Protein AF-A0A974UE88-F1 (afdb_monomer)

Radius of gyration: 23.97 Å; Cα contacts (8 Å, |Δi|>4): 35; chains: 1; bounding box: 50×28×74 Å

Foldseek 3Di:
DPPVVVVVVVVVVVVVVVVLVVVLVVLLVVLVVLLVVLVVLLVVLVVVQVVQVVVCVVVVHDRPVVVNVVSVVSNVVSVVSSVVSVVVNVCSVVVPDPD

Structure (mmCIF, N/CA/C/O backbone):
data_AF-A0A974UE88-F1
#
_entry.id   AF-A0A974UE88-F1
#
loop_
_atom_site.group_PDB
_atom_site.id
_atom_site.type_symbol
_atom_site.label_atom_id
_atom_site.label_alt_id
_atom_site.label_comp_id
_atom_site.label_asym_id
_atom_site.label_entity_id
_atom_site.label_seq_id
_atom_site.pdbx_PDB_ins_code
_atom_site.Cartn_x
_atom_site.Cartn_y
_atom_site.Cartn_z
_atom_site.occupancy
_atom_site.B_iso_or_equiv
_atom_site.auth_seq_id
_atom_site.auth_comp_id
_atom_site.auth_asym_id
_atom_site.auth_atom_id
_atom_site.pdbx_PDB_model_num
ATOM 1 N N . MET A 1 1 ? -32.645 14.842 47.254 1.00 51.34 1 MET A N 1
ATOM 2 C CA . MET A 1 1 ? -31.560 13.895 46.891 1.00 51.34 1 MET A CA 1
ATOM 3 C C . MET A 1 1 ? -31.668 13.269 45.482 1.00 51.34 1 MET A C 1
ATOM 5 O O . MET A 1 1 ? -30.772 12.520 45.125 1.00 51.34 1 MET A O 1
ATOM 9 N N . GLY A 1 2 ? -32.674 13.569 44.640 1.00 59.56 2 GLY A N 1
ATOM 10 C CA . GLY A 1 2 ? -32.830 12.900 43.325 1.00 59.56 2 GLY A CA 1
ATOM 11 C C . GLY A 1 2 ? -32.114 13.553 42.130 1.00 59.56 2 GLY A C 1
ATOM 12 O O . GLY A 1 2 ? -31.650 12.858 41.231 1.00 59.56 2 GLY A O 1
ATOM 13 N N . ILE A 1 3 ? -31.963 14.881 42.130 1.00 61.69 3 ILE A N 1
ATOM 14 C CA . ILE A 1 3 ? -31.491 15.622 40.944 1.00 61.69 3 ILE A CA 1
ATOM 15 C C . ILE A 1 3 ? -29.976 15.442 40.738 1.00 61.69 3 ILE A C 1
ATOM 17 O O . ILE A 1 3 ? -29.545 15.145 39.630 1.00 61.69 3 ILE A O 1
ATOM 21 N N . PHE A 1 4 ? -29.179 15.474 41.814 1.00 60.31 4 PHE A N 1
ATOM 22 C CA . PHE A 1 4 ? -27.724 15.245 41.770 1.00 60.31 4 PHE A CA 1
ATOM 23 C C . PHE A 1 4 ? -27.344 13.825 41.307 1.00 60.31 4 PHE A C 1
ATOM 25 O O . PHE A 1 4 ? -26.353 13.655 40.604 1.00 60.31 4 PHE A O 1
ATOM 32 N N . LYS A 1 5 ? -28.157 12.809 41.642 1.00 59.28 5 LYS A N 1
ATOM 33 C CA . LYS A 1 5 ? -27.957 11.420 41.190 1.00 59.28 5 LYS A CA 1
ATOM 34 C C . LYS A 1 5 ? -28.239 11.282 39.689 1.00 59.28 5 LYS A C 1
ATOM 36 O O . LYS A 1 5 ? -27.401 10.772 38.959 1.00 59.28 5 LYS A O 1
ATOM 41 N N . SER A 1 6 ? -29.349 11.863 39.220 1.00 59.44 6 SER A N 1
ATOM 42 C CA . SER A 1 6 ? -29.716 11.856 37.795 1.00 59.44 6 SER A CA 1
ATOM 43 C C . SER A 1 6 ? -28.776 12.686 36.907 1.00 59.44 6 SER A C 1
ATOM 45 O O . SER A 1 6 ? -28.503 12.304 35.773 1.00 59.44 6 SER A O 1
ATOM 47 N N . VAL A 1 7 ? -28.240 13.803 37.417 1.00 63.91 7 VAL A N 1
ATOM 48 C CA . VAL A 1 7 ? -27.218 14.611 36.730 1.00 63.91 7 VAL A CA 1
ATOM 49 C C . VAL A 1 7 ? -25.875 13.880 36.724 1.00 63.91 7 VAL A C 1
ATOM 51 O O . VAL A 1 7 ? -25.217 13.857 35.691 1.00 63.91 7 VAL A O 1
ATOM 54 N N . GLY A 1 8 ? -25.503 13.217 37.824 1.00 69.19 8 GLY A N 1
ATOM 55 C CA . GLY A 1 8 ? -24.308 12.374 37.900 1.00 69.19 8 GLY A CA 1
ATOM 56 C C . GLY A 1 8 ? -24.350 11.168 36.955 1.00 69.19 8 GLY A C 1
ATOM 57 O O . GLY A 1 8 ? -23.362 10.894 36.283 1.00 69.19 8 GLY A O 1
ATOM 58 N N . GLU A 1 9 ? -25.490 10.483 36.829 1.00 65.44 9 GLU A N 1
ATOM 59 C CA . GLU A 1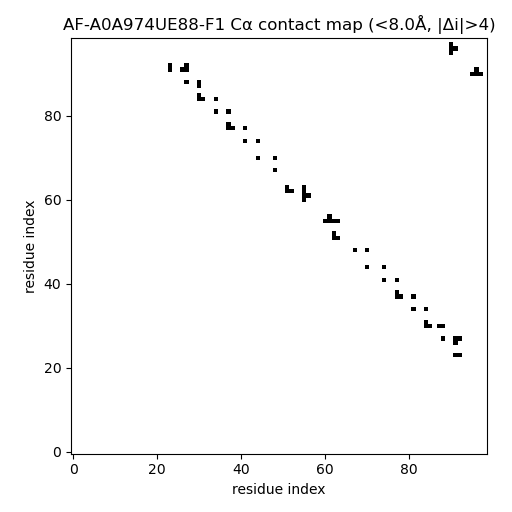 9 ? -25.668 9.374 35.877 1.00 65.44 9 GLU A CA 1
ATOM 60 C C . GLU A 1 9 ? -25.661 9.845 34.418 1.00 65.44 9 GLU A C 1
ATOM 62 O O . GLU A 1 9 ? -25.029 9.209 33.577 1.00 65.44 9 GLU A O 1
ATOM 67 N N . LYS A 1 10 ? -26.278 10.995 34.113 1.00 65.62 10 LYS A N 1
ATOM 68 C CA . LYS A 1 10 ? -26.221 11.602 32.772 1.00 65.62 10 LYS A CA 1
ATOM 69 C C . LYS A 1 10 ? -24.816 12.092 32.415 1.00 65.62 10 LYS A C 1
ATOM 71 O O . LYS A 1 10 ? -24.373 11.875 31.292 1.00 65.62 10 LYS A O 1
ATOM 76 N N . ALA A 1 11 ? -24.097 12.701 33.358 1.00 64.56 11 ALA A N 1
ATOM 77 C CA . ALA A 1 11 ? -22.710 13.121 33.169 1.00 64.56 11 ALA A CA 1
ATOM 78 C C . ALA A 1 11 ? -21.771 11.917 33.000 1.00 64.56 11 ALA A C 1
ATOM 80 O O . ALA A 1 11 ? -20.915 11.933 32.120 1.00 64.56 11 ALA A O 1
ATOM 81 N N . LYS A 1 12 ? -21.965 10.845 33.780 1.00 66.69 12 LYS A N 1
ATOM 82 C CA . LYS A 1 12 ? -21.219 9.587 33.640 1.00 66.69 12 LYS A CA 1
ATOM 83 C C . LYS A 1 12 ? -21.506 8.913 32.295 1.00 66.69 12 LYS A C 1
ATOM 85 O O . LYS A 1 12 ? -20.567 8.505 31.625 1.00 66.69 12 LYS A O 1
ATOM 90 N N . GLY A 1 13 ? -22.768 8.867 31.864 1.00 65.25 13 GLY A N 1
ATOM 91 C CA . GLY A 1 13 ? -23.158 8.349 30.549 1.00 65.25 13 GLY A CA 1
ATOM 92 C C . GLY A 1 13 ? -22.575 9.163 29.391 1.00 65.25 13 GLY A C 1
ATOM 93 O O . GLY A 1 13 ? -22.059 8.586 28.438 1.00 65.25 13 GLY A O 1
ATOM 94 N N . ALA A 1 14 ? -22.572 10.494 29.498 1.00 62.59 14 ALA A N 1
ATOM 95 C CA . ALA A 1 14 ? -21.954 11.376 28.509 1.00 62.59 14 ALA A CA 1
ATOM 96 C C . ALA A 1 14 ? -20.422 11.230 28.470 1.00 62.59 14 ALA A C 1
ATOM 98 O O . ALA A 1 14 ? -19.848 11.166 27.386 1.00 62.59 14 ALA A O 1
ATOM 99 N N . ALA A 1 15 ? -19.763 11.126 29.628 1.00 57.66 15 ALA A N 1
ATOM 100 C CA . ALA A 1 15 ? -18.321 10.903 29.718 1.00 57.66 15 ALA A CA 1
ATOM 101 C C . ALA A 1 15 ? -17.916 9.536 29.142 1.00 57.66 15 ALA A C 1
ATOM 103 O O . ALA A 1 15 ? -16.963 9.460 28.371 1.00 57.66 15 ALA A O 1
ATOM 104 N N . SER A 1 16 ? -18.663 8.472 29.454 1.00 67.75 16 SER A N 1
ATOM 105 C CA . SER A 1 16 ? -18.443 7.140 28.880 1.00 67.75 16 SER A CA 1
ATOM 106 C C . SER A 1 16 ? -18.667 7.125 27.367 1.00 67.75 16 SER A C 1
ATOM 108 O O . SER A 1 16 ? -17.829 6.600 26.645 1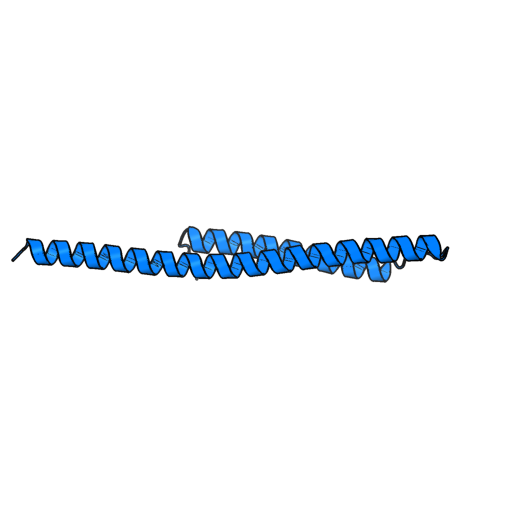.00 67.75 16 SER A O 1
ATOM 110 N N . ALA A 1 17 ? -19.726 7.766 26.864 1.00 70.25 17 ALA A N 1
ATOM 111 C CA . ALA A 1 17 ? -19.977 7.862 25.426 1.00 70.25 17 ALA A CA 1
ATOM 112 C C . ALA A 1 17 ? -18.897 8.678 24.690 1.00 70.25 17 ALA A C 1
ATOM 114 O O . ALA A 1 17 ? -18.461 8.297 23.604 1.00 70.25 17 ALA A O 1
ATOM 115 N N . ALA A 1 18 ? -18.433 9.781 25.286 1.00 62.03 18 ALA A N 1
ATOM 116 C CA . ALA A 1 18 ? -17.351 10.591 24.733 1.00 62.03 18 ALA A CA 1
ATOM 117 C C . ALA A 1 18 ? -16.014 9.829 24.708 1.00 62.03 18 ALA A C 1
ATOM 119 O O . ALA A 1 18 ? -15.281 9.931 23.726 1.00 62.03 18 ALA A O 1
ATOM 120 N N . ALA A 1 19 ? -15.719 9.039 25.747 1.00 71.06 19 ALA A N 1
ATOM 121 C CA . ALA A 1 19 ? -14.530 8.191 25.811 1.00 71.06 19 ALA A CA 1
ATOM 122 C C . ALA A 1 19 ? -14.570 7.038 24.790 1.00 71.06 19 ALA A C 1
ATOM 124 O O . ALA A 1 19 ? -13.584 6.796 24.100 1.00 71.06 19 ALA A O 1
ATOM 125 N N . SER A 1 20 ? -15.711 6.360 24.629 1.00 73.12 20 SER A N 1
ATOM 126 C CA . SER A 1 20 ? -15.859 5.307 23.613 1.00 73.12 20 SER A CA 1
ATOM 127 C C . SER A 1 20 ? -15.700 5.859 22.195 1.00 73.12 20 SER A C 1
ATOM 129 O O . SER A 1 20 ? -15.027 5.257 21.363 1.00 73.12 20 SER A O 1
ATOM 131 N N . LYS A 1 21 ? -16.250 7.048 21.927 1.00 80.00 21 LYS A N 1
ATOM 132 C CA . LYS A 1 21 ? -16.157 7.680 20.607 1.00 80.00 21 LYS A CA 1
ATOM 133 C C . LYS A 1 21 ? -14.757 8.205 20.287 1.00 80.00 21 LYS A C 1
ATOM 135 O O . LYS A 1 21 ? -14.342 8.176 19.130 1.00 80.00 21 LYS A O 1
ATOM 140 N N . SER A 1 22 ? -14.013 8.679 21.286 1.00 77.75 22 SER A N 1
ATOM 141 C CA . SER A 1 22 ? -12.618 9.081 21.079 1.00 77.75 22 SER A CA 1
ATOM 142 C C . SER A 1 22 ? -11.718 7.876 20.803 1.00 77.75 22 SER A C 1
ATOM 144 O O . SER A 1 22 ? -10.846 7.963 19.940 1.00 77.75 22 SER A O 1
ATOM 146 N N . GLN A 1 23 ? -11.966 6.736 21.455 1.00 82.06 23 GLN A N 1
ATOM 147 C CA . GLN A 1 23 ? -11.260 5.487 21.173 1.00 82.06 23 GLN A CA 1
ATOM 148 C C . GLN A 1 23 ? -11.540 4.984 19.746 1.00 82.06 23 GLN A C 1
ATOM 150 O O . GLN A 1 23 ? -10.595 4.733 18.998 1.00 82.06 23 GLN A O 1
ATOM 155 N N . GLU A 1 24 ? -12.810 4.959 19.330 1.00 85.25 24 GLU A N 1
ATOM 156 C CA . GLU A 1 24 ? -13.224 4.617 17.961 1.00 85.25 24 GLU A CA 1
ATOM 157 C C . GLU A 1 24 ? -12.507 5.492 16.917 1.00 85.25 24 GLU A C 1
ATOM 159 O O . GLU A 1 24 ? -11.949 4.992 15.938 1.00 85.25 24 GLU A O 1
ATOM 164 N N . MET A 1 25 ? -12.452 6.811 17.144 1.00 86.06 25 MET A N 1
ATOM 165 C CA . MET A 1 25 ? -11.753 7.738 16.248 1.00 86.06 25 MET A CA 1
ATOM 166 C C . MET A 1 25 ? -10.263 7.415 16.105 1.00 86.06 25 MET A C 1
ATOM 168 O O . MET A 1 25 ? -9.724 7.509 15.000 1.00 86.06 25 MET A O 1
ATOM 172 N N . VAL A 1 26 ? -9.591 7.038 17.196 1.00 90.50 26 VAL A N 1
ATOM 173 C CA . VAL A 1 26 ? -8.169 6.667 17.169 1.00 90.50 26 VAL A CA 1
ATOM 174 C C . VAL A 1 26 ? -7.960 5.374 16.383 1.00 90.50 26 VAL A C 1
ATOM 176 O O . VAL A 1 26 ? -7.037 5.300 15.570 1.00 90.50 26 VAL A O 1
ATOM 179 N N . GLU A 1 27 ? -8.806 4.367 16.589 1.00 90.19 27 GLU A N 1
ATOM 180 C CA . GLU A 1 27 ? -8.719 3.092 15.871 1.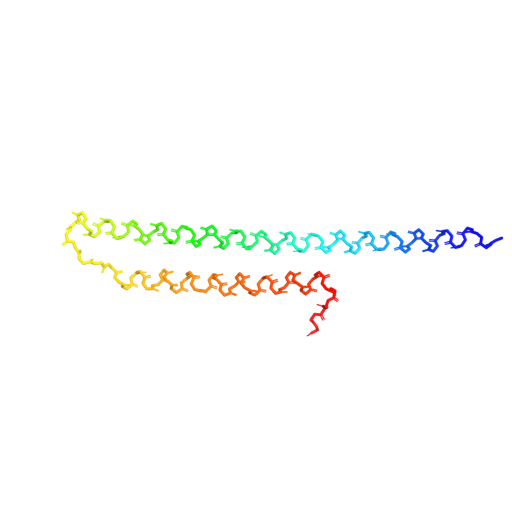00 90.19 27 GLU A CA 1
ATOM 181 C C . GLU A 1 27 ? -8.976 3.268 14.372 1.00 90.19 27 GLU A C 1
ATOM 183 O O . GLU A 1 27 ? -8.147 2.866 13.552 1.00 90.19 27 GLU A O 1
ATOM 188 N N . VAL A 1 28 ? -10.034 3.993 14.000 1.00 92.75 28 VAL A N 1
ATOM 189 C CA . VAL A 1 28 ? -10.304 4.352 12.599 1.00 92.75 28 VAL A CA 1
ATOM 190 C C . VAL A 1 28 ? -9.147 5.157 12.003 1.00 92.75 28 VAL A C 1
ATOM 192 O O . VAL A 1 28 ? -8.767 4.930 10.855 1.00 92.75 28 VAL A O 1
ATOM 195 N N . GLY A 1 29 ? -8.557 6.083 12.763 1.00 94.25 29 GLY A N 1
ATOM 196 C CA . GLY A 1 29 ? -7.396 6.860 12.328 1.00 94.25 29 GLY A CA 1
ATOM 197 C C . GLY A 1 29 ? -6.185 5.983 11.996 1.00 94.25 29 GLY A C 1
ATOM 198 O O . GLY A 1 29 ? -5.548 6.179 10.960 1.00 94.25 29 GLY A O 1
ATOM 199 N N . LYS A 1 30 ? -5.897 4.972 12.825 1.00 95.25 30 LYS A N 1
ATOM 200 C CA . LYS A 1 30 ? -4.822 3.998 12.573 1.00 95.25 30 LYS A CA 1
ATOM 201 C C . LYS A 1 30 ? -5.080 3.185 11.306 1.00 95.25 30 LYS A C 1
ATOM 203 O O . LYS A 1 30 ? -4.170 3.040 10.493 1.00 95.25 30 LYS A O 1
ATOM 208 N N . LEU A 1 31 ? -6.304 2.687 11.123 1.00 95.44 31 LEU A N 1
ATOM 209 C CA . LEU A 1 31 ? -6.684 1.915 9.936 1.00 95.44 31 LEU A CA 1
ATOM 210 C C . LEU A 1 31 ? -6.582 2.762 8.660 1.00 95.44 31 LEU A C 1
ATOM 212 O O . LEU A 1 31 ? -5.992 2.327 7.677 1.00 95.44 31 LEU A O 1
ATOM 216 N N . LYS A 1 32 ? -7.052 4.015 8.697 1.00 95.38 32 LYS A N 1
ATOM 217 C CA . LYS A 1 32 ? -6.902 4.956 7.577 1.00 95.38 32 LYS A CA 1
ATOM 218 C C . LYS A 1 32 ? -5.444 5.249 7.238 1.00 95.38 32 LYS A C 1
ATOM 220 O O . LYS A 1 32 ? -5.110 5.337 6.064 1.00 95.38 32 L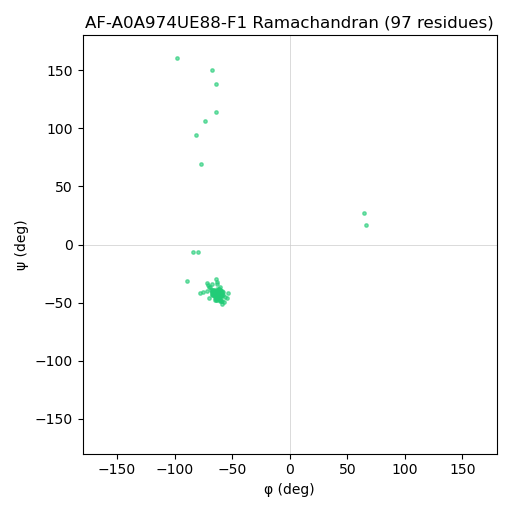YS A O 1
ATOM 225 N N . LYS A 1 33 ? -4.574 5.379 8.244 1.00 97.38 33 LYS A N 1
ATOM 226 C CA . LYS A 1 33 ? -3.137 5.560 8.009 1.00 97.38 33 LYS A CA 1
ATOM 227 C C . LYS A 1 33 ? -2.531 4.351 7.294 1.00 97.38 33 LYS A C 1
ATOM 229 O O . LYS A 1 33 ? -1.740 4.534 6.380 1.00 97.38 33 LYS A O 1
ATOM 234 N N . LYS A 1 34 ? -2.918 3.129 7.680 1.00 97.12 34 LYS A N 1
ATOM 235 C CA . LYS A 1 34 ? -2.489 1.913 6.973 1.00 97.12 34 LYS A CA 1
ATOM 236 C C . LYS A 1 34 ? -2.950 1.915 5.515 1.00 97.12 34 LYS A C 1
ATOM 238 O O . LYS A 1 34 ? -2.135 1.652 4.644 1.00 97.12 34 LYS A O 1
ATOM 243 N N . ILE A 1 35 ? -4.212 2.276 5.260 1.00 97.75 35 ILE A N 1
ATOM 244 C CA . ILE A 1 35 ? -4.743 2.411 3.894 1.00 97.75 35 ILE A CA 1
ATOM 245 C C . ILE A 1 35 ? -3.914 3.417 3.089 1.00 97.75 35 ILE A C 1
ATOM 247 O O . ILE A 1 35 ? -3.464 3.069 2.009 1.00 97.75 35 ILE A O 1
ATOM 251 N N . SER A 1 36 ? -3.647 4.608 3.637 1.00 97.94 36 SER A N 1
ATOM 252 C CA . SER A 1 36 ? -2.835 5.631 2.959 1.00 97.94 36 SER A CA 1
ATOM 253 C C . SER A 1 36 ? -1.451 5.102 2.582 1.00 97.94 36 SER A C 1
ATOM 255 O O . SER A 1 36 ? -1.022 5.277 1.452 1.00 97.94 36 SER A O 1
ATOM 257 N N . ASN A 1 37 ? -0.777 4.395 3.495 1.00 97.69 37 ASN A N 1
ATOM 258 C CA . ASN A 1 37 ? 0.534 3.813 3.209 1.00 97.69 37 ASN A CA 1
ATOM 259 C C . ASN A 1 37 ? 0.477 2.756 2.089 1.00 97.69 37 ASN A C 1
ATOM 261 O O . ASN A 1 37 ? 1.404 2.661 1.292 1.00 97.69 37 ASN A O 1
ATOM 265 N N . LEU A 1 38 ? -0.584 1.940 2.041 1.00 97.94 38 LEU A N 1
ATOM 266 C CA . LEU A 1 38 ? -0.785 0.955 0.972 1.00 97.94 38 LEU A CA 1
ATOM 267 C C . LEU A 1 38 ? -1.111 1.635 -0.366 1.00 97.94 38 LEU A C 1
ATOM 269 O O . LEU A 1 38 ? -0.659 1.178 -1.410 1.00 97.94 38 LEU A O 1
ATOM 273 N N . GLU A 1 39 ? -1.873 2.731 -0.348 1.00 97.88 39 GLU A N 1
ATOM 274 C CA . GLU A 1 39 ? -2.162 3.540 -1.538 1.00 97.88 39 GLU A CA 1
ATOM 275 C C . GLU A 1 39 ? -0.888 4.189 -2.098 1.00 97.88 39 GLU A C 1
ATOM 277 O O . GLU A 1 39 ? -0.675 4.142 -3.312 1.00 97.88 39 GLU A O 1
ATOM 282 N N . ASP A 1 40 ? -0.021 4.712 -1.225 1.00 98.00 40 ASP A N 1
ATOM 283 C CA . ASP A 1 40 ? 1.293 5.245 -1.600 1.00 98.00 40 ASP A CA 1
ATOM 284 C C . ASP A 1 40 ? 2.171 4.145 -2.220 1.00 98.00 40 ASP A C 1
ATOM 286 O O . ASP A 1 40 ? 2.709 4.328 -3.312 1.00 98.00 40 ASP A O 1
ATOM 290 N N . LEU A 1 41 ? 2.223 2.959 -1.597 1.00 97.25 41 LEU A N 1
ATOM 291 C CA . LEU A 1 41 ? 2.968 1.808 -2.116 1.00 97.25 41 LEU A CA 1
ATOM 292 C C . LEU A 1 41 ? 2.473 1.381 -3.504 1.00 97.25 41 LEU A C 1
ATOM 294 O O . LEU A 1 41 ? 3.279 1.155 -4.401 1.00 97.25 41 LEU A O 1
ATOM 298 N N . ILE A 1 42 ? 1.155 1.326 -3.724 1.00 98.25 42 ILE A N 1
ATOM 299 C CA . ILE A 1 42 ? 0.583 1.043 -5.050 1.00 98.25 42 ILE A CA 1
ATOM 300 C C . ILE A 1 42 ? 1.013 2.108 -6.070 1.00 98.25 42 ILE A C 1
ATOM 302 O O . ILE A 1 42 ? 1.266 1.781 -7.234 1.00 98.25 42 ILE A O 1
ATOM 306 N N . GLY A 1 43 ? 1.063 3.378 -5.659 1.00 98.06 43 GLY A N 1
ATOM 307 C CA . GLY A 1 43 ? 1.561 4.480 -6.479 1.00 98.06 43 GLY A CA 1
ATOM 308 C C . GLY A 1 43 ? 3.010 4.260 -6.912 1.00 98.06 43 GLY A C 1
ATOM 309 O O . GLY A 1 43 ? 3.297 4.275 -8.112 1.00 98.06 43 GLY A O 1
ATOM 310 N N . ASP A 1 44 ? 3.886 3.967 -5.954 1.00 97.94 44 ASP A N 1
ATOM 311 C CA . ASP A 1 44 ? 5.306 3.692 -6.190 1.00 97.94 44 ASP A CA 1
ATOM 312 C C . ASP A 1 44 ? 5.506 2.461 -7.089 1.00 97.94 44 ASP A C 1
ATOM 314 O O . ASP A 1 44 ? 6.269 2.510 -8.056 1.00 97.94 44 ASP A O 1
ATOM 318 N N . SER A 1 45 ? 4.761 1.376 -6.855 1.00 97.81 45 SER A N 1
ATOM 319 C CA . SER A 1 45 ? 4.777 0.169 -7.692 1.00 97.81 45 SER A CA 1
ATOM 320 C C . SER A 1 45 ? 4.382 0.466 -9.144 1.00 97.81 45 SER A C 1
ATOM 322 O O . SER A 1 45 ? 5.033 0.003 -10.084 1.00 97.81 45 SER A O 1
ATOM 324 N N . LYS A 1 46 ? 3.339 1.278 -9.361 1.00 97.38 46 LYS A N 1
ATOM 325 C CA . LYS A 1 46 ? 2.924 1.702 -10.710 1.00 97.38 46 LYS A CA 1
ATOM 326 C C . LYS A 1 46 ? 3.969 2.589 -11.375 1.00 97.38 46 LYS A C 1
ATOM 328 O O . LYS A 1 46 ? 4.219 2.429 -12.571 1.00 97.38 46 LYS A O 1
ATOM 333 N N . MET A 1 47 ? 4.593 3.492 -10.618 1.00 98.06 47 MET A N 1
ATOM 334 C CA . MET A 1 47 ? 5.706 4.294 -11.121 1.00 98.06 47 MET A CA 1
ATOM 335 C C . MET A 1 47 ? 6.860 3.387 -11.548 1.00 98.06 47 MET A C 1
ATOM 337 O O . MET A 1 47 ? 7.383 3.550 -12.649 1.00 98.06 47 MET A O 1
ATOM 341 N N . LYS A 1 48 ? 7.177 2.361 -10.748 1.00 97.25 48 LYS A N 1
ATOM 342 C CA . LYS A 1 48 ? 8.241 1.408 -11.057 1.00 97.25 48 LYS A CA 1
ATOM 343 C C . LYS A 1 48 ? 7.990 0.633 -12.346 1.00 97.25 48 LYS A C 1
ATOM 345 O O . LYS A 1 48 ? 8.898 0.480 -13.157 1.00 97.25 48 LYS A O 1
ATOM 350 N N . ILE A 1 49 ? 6.754 0.195 -12.574 1.00 97.31 49 ILE A N 1
ATOM 351 C CA . ILE A 1 49 ? 6.349 -0.418 -13.847 1.00 97.31 49 ILE A CA 1
ATOM 352 C C . ILE A 1 49 ? 6.577 0.546 -15.018 1.00 97.31 49 ILE A C 1
ATOM 354 O O . ILE A 1 49 ? 7.098 0.141 -16.059 1.00 97.31 49 ILE A O 1
ATOM 358 N N . GLY A 1 50 ? 6.213 1.820 -14.851 1.00 97.00 50 GLY A N 1
ATOM 359 C CA . GLY A 1 50 ? 6.461 2.859 -15.850 1.00 97.00 50 GLY A CA 1
ATOM 360 C C . GLY A 1 50 ? 7.951 3.034 -16.157 1.00 97.00 50 GLY A C 1
ATOM 361 O O . GLY A 1 50 ? 8.328 3.065 -17.327 1.00 97.00 50 GLY A O 1
ATOM 362 N N . GLU A 1 51 ? 8.798 3.073 -15.126 1.00 96.81 51 GLU A N 1
ATOM 363 C CA . GLU A 1 51 ? 10.259 3.130 -15.269 1.00 96.81 51 GLU A CA 1
ATOM 364 C C . GLU A 1 51 ? 10.807 1.926 -16.040 1.00 96.81 51 GLU A C 1
ATOM 366 O O . GLU A 1 51 ? 11.569 2.112 -16.986 1.00 96.81 51 GLU A O 1
ATOM 371 N N . LEU A 1 52 ? 10.398 0.705 -15.675 1.00 95.81 52 LEU A N 1
ATOM 372 C CA . LEU A 1 52 ? 10.826 -0.527 -16.350 1.00 95.81 52 LEU A CA 1
ATOM 373 C C . LEU A 1 52 ? 10.401 -0.533 -17.822 1.00 95.81 52 LEU A C 1
ATOM 375 O O . LEU A 1 52 ? 11.182 -0.895 -18.700 1.00 95.81 52 LEU A O 1
ATOM 379 N N . THR A 1 53 ? 9.177 -0.079 -18.094 1.00 96.50 53 THR A N 1
ATOM 380 C CA . THR A 1 53 ? 8.636 0.003 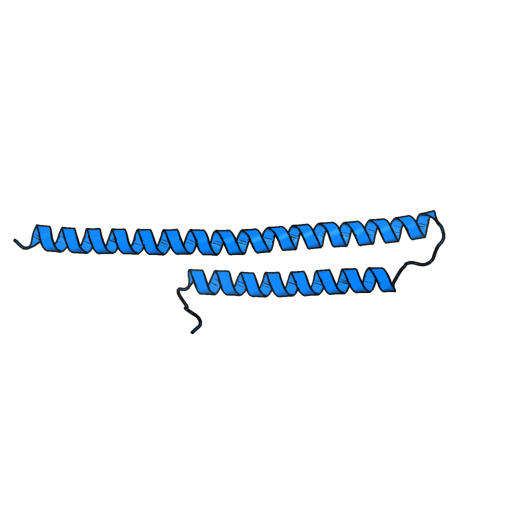-19.455 1.00 96.50 53 THR A CA 1
ATOM 381 C C . THR A 1 53 ? 9.411 1.010 -20.301 1.00 96.50 53 THR A C 1
ATOM 383 O O . THR A 1 53 ? 9.764 0.728 -21.446 1.00 96.50 53 THR A O 1
ATOM 386 N N . TYR A 1 54 ? 9.701 2.183 -19.737 1.00 96.62 54 TYR A N 1
ATOM 387 C CA . TYR A 1 54 ? 10.459 3.219 -20.426 1.00 96.62 54 TYR A CA 1
ATOM 388 C C . TYR A 1 54 ? 11.918 2.808 -20.657 1.00 96.62 54 TYR A C 1
ATOM 390 O O . TYR A 1 54 ? 12.434 3.004 -21.755 1.00 96.62 54 TYR A O 1
ATOM 398 N N . ALA A 1 55 ? 12.567 2.193 -19.664 1.00 95.81 55 ALA A N 1
ATOM 399 C CA . ALA A 1 55 ? 13.933 1.691 -19.789 1.00 95.81 55 ALA A CA 1
ATOM 400 C C . ALA A 1 55 ? 14.050 0.650 -20.912 1.00 95.81 55 ALA A C 1
ATOM 402 O O . ALA A 1 55 ? 14.881 0.811 -21.802 1.00 95.81 55 ALA A O 1
ATOM 403 N N . ALA A 1 56 ? 13.156 -0.344 -20.947 1.00 95.31 56 ALA A N 1
ATOM 404 C CA . ALA A 1 56 ? 13.132 -1.348 -22.012 1.00 95.31 56 ALA A CA 1
ATOM 405 C C . ALA A 1 56 ? 12.955 -0.714 -23.403 1.00 95.31 56 ALA A C 1
ATOM 407 O O . ALA A 1 56 ? 13.640 -1.090 -24.354 1.00 95.31 56 ALA A O 1
ATOM 408 N N . HIS A 1 57 ? 12.091 0.303 -23.519 1.00 96.00 57 HIS A N 1
ATOM 409 C CA . HIS A 1 57 ? 11.912 1.046 -24.765 1.00 96.00 57 HIS A C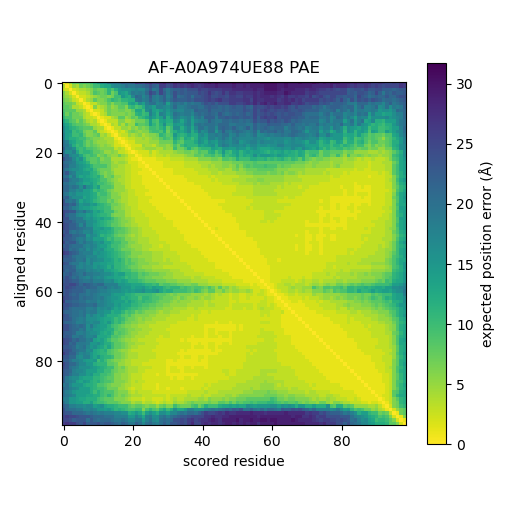A 1
ATOM 410 C C . HIS A 1 57 ? 13.190 1.774 -25.212 1.00 96.00 57 HIS A C 1
ATOM 412 O O . HIS A 1 57 ? 13.560 1.689 -26.382 1.00 96.00 57 HIS A O 1
ATOM 418 N N . VAL A 1 58 ? 13.864 2.474 -24.293 1.00 97.25 58 VAL A N 1
ATOM 419 C CA . VAL A 1 58 ? 15.098 3.228 -24.580 1.00 97.25 58 VAL A CA 1
ATOM 420 C C . VAL A 1 58 ? 16.257 2.299 -24.937 1.00 97.25 58 VAL A C 1
ATOM 422 O O . VAL A 1 58 ? 17.037 2.608 -25.835 1.00 97.25 58 VAL A O 1
ATOM 425 N N . GLU A 1 59 ? 16.366 1.160 -24.259 1.00 95.69 59 GLU A N 1
ATOM 426 C CA . GLU A 1 59 ? 17.445 0.191 -24.463 1.00 95.69 59 GLU A CA 1
ATOM 427 C C . GLU A 1 59 ? 17.178 -0.776 -25.629 1.00 95.69 59 GLU A C 1
ATOM 429 O O . GLU A 1 59 ? 18.059 -1.553 -25.999 1.00 95.69 59 GLU A O 1
ATOM 434 N N . GLY A 1 60 ? 15.982 -0.731 -26.228 1.00 93.94 60 GLY A N 1
ATOM 435 C CA . GLY A 1 60 ? 15.569 -1.660 -27.283 1.00 93.94 60 GLY A CA 1
ATOM 436 C C . GLY A 1 60 ? 15.478 -3.109 -26.798 1.00 93.94 60 GLY A C 1
ATOM 437 O O . GLY A 1 60 ? 15.682 -4.034 -27.584 1.00 93.94 60 GLY A O 1
ATOM 438 N N . GLN A 1 61 ? 15.218 -3.301 -25.504 1.00 92.69 61 GLN A N 1
ATOM 439 C CA . GLN A 1 61 ? 15.120 -4.603 -24.855 1.00 92.69 61 GLN A CA 1
ATOM 440 C C . GLN A 1 61 ? 13.663 -5.046 -24.718 1.00 92.69 61 GLN A C 1
ATOM 442 O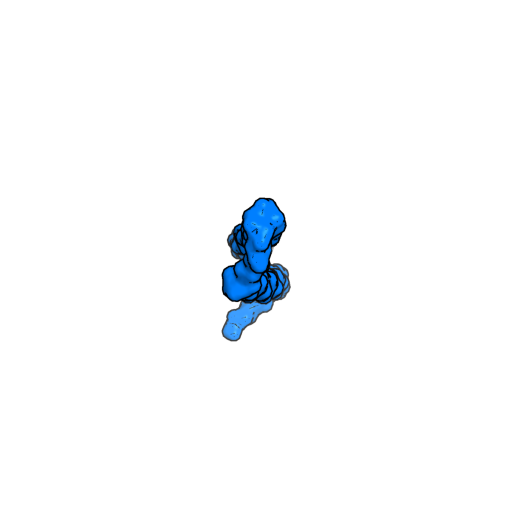 O . GLN A 1 61 ? 12.727 -4.246 -24.775 1.00 92.69 61 GLN A O 1
ATOM 447 N N . GLU A 1 62 ? 13.471 -6.348 -24.519 1.00 93.00 62 GLU A N 1
ATOM 448 C CA . GLU A 1 62 ? 12.168 -6.875 -24.132 1.00 93.00 62 GLU A CA 1
ATOM 449 C C . GLU A 1 62 ? 11.795 -6.425 -22.717 1.00 93.00 62 GLU A C 1
ATOM 451 O O . GLU A 1 62 ? 12.650 -6.213 -21.855 1.00 93.00 62 GLU A O 1
ATOM 456 N N . LEU A 1 63 ? 10.491 -6.292 -22.474 1.00 92.25 63 LEU A N 1
ATOM 457 C CA . LEU A 1 63 ? 9.989 -5.942 -21.152 1.00 92.25 63 LEU A CA 1
ATOM 458 C C . LEU A 1 63 ? 10.329 -7.048 -20.141 1.00 92.25 63 LEU A C 1
ATOM 460 O O . LEU A 1 63 ? 10.133 -8.229 -20.444 1.00 92.25 63 LEU A O 1
ATOM 464 N N . PRO A 1 64 ? 10.752 -6.696 -18.915 1.00 92.12 64 PRO A N 1
ATOM 465 C CA . PRO A 1 64 ? 11.032 -7.666 -17.865 1.00 92.12 64 PRO A CA 1
ATOM 466 C C . PRO A 1 64 ? 9.722 -8.185 -17.247 1.00 92.12 64 PRO A C 1
ATOM 468 O O . PRO A 1 64 ? 9.398 -7.901 -16.094 1.00 92.12 64 PRO A O 1
ATOM 471 N N . ILE A 1 65 ? 8.954 -8.965 -18.016 1.00 93.38 65 ILE A N 1
ATOM 472 C CA . ILE A 1 65 ? 7.608 -9.437 -17.645 1.00 93.38 65 ILE A CA 1
ATOM 473 C C . ILE A 1 65 ? 7.607 -10.143 -16.287 1.00 93.38 65 ILE A C 1
ATOM 475 O O . ILE A 1 65 ? 6.750 -9.866 -15.457 1.00 93.38 65 ILE A O 1
ATOM 479 N N . SER A 1 66 ? 8.612 -10.977 -15.999 1.00 92.62 66 SER A N 1
ATOM 480 C CA . SER A 1 66 ? 8.690 -11.672 -14.707 1.00 92.62 66 SER A CA 1
ATOM 481 C C . SER A 1 66 ? 8.866 -10.730 -13.509 1.00 92.62 66 SER A C 1
ATOM 483 O O . SER A 1 66 ? 8.455 -11.092 -12.406 1.00 92.62 66 SER A O 1
ATOM 485 N N . GLU A 1 67 ? 9.502 -9.569 -13.680 1.00 92.00 67 GLU A N 1
ATOM 486 C CA . GLU A 1 67 ? 9.589 -8.559 -12.619 1.00 92.00 67 GLU A CA 1
ATOM 487 C C . GLU A 1 67 ? 8.278 -7.785 -12.506 1.00 92.00 67 GLU A C 1
ATOM 489 O O . GLU A 1 67 ? 7.782 -7.578 -11.401 1.00 92.00 67 GLU A O 1
ATOM 494 N N . MET A 1 68 ? 7.672 -7.434 -13.641 1.00 94.06 68 MET A N 1
ATOM 495 C CA . MET A 1 68 ? 6.379 -6.751 -13.677 1.00 94.06 68 MET A CA 1
ATOM 496 C C . MET A 1 68 ? 5.266 -7.590 -13.035 1.00 94.06 68 MET A C 1
ATOM 498 O O . MET A 1 68 ? 4.500 -7.053 -12.243 1.00 94.06 68 MET A O 1
ATOM 502 N N . ASP A 1 69 ? 5.230 -8.903 -13.275 1.00 95.94 69 ASP A N 1
ATOM 503 C CA . ASP A 1 69 ? 4.256 -9.824 -12.672 1.00 95.94 69 ASP A CA 1
ATOM 504 C C . ASP A 1 69 ? 4.346 -9.865 -11.143 1.00 95.94 69 ASP A C 1
ATOM 506 O O . ASP A 1 69 ? 3.323 -9.942 -10.458 1.00 95.94 69 ASP A O 1
ATOM 510 N N . LYS A 1 70 ? 5.558 -9.763 -10.582 1.00 96.12 70 LYS A N 1
ATOM 511 C CA . LYS A 1 70 ? 5.736 -9.660 -9.126 1.00 96.12 70 LYS A CA 1
ATOM 512 C C . LYS A 1 70 ? 5.132 -8.363 -8.604 1.00 96.12 70 LYS A C 1
ATOM 514 O O . LYS A 1 70 ? 4.369 -8.399 -7.643 1.00 96.12 70 LYS A O 1
ATOM 519 N N . ILE A 1 71 ? 5.407 -7.248 -9.281 1.00 97.31 71 ILE A N 1
ATOM 520 C CA . ILE A 1 71 ? 4.863 -5.938 -8.909 1.00 97.31 71 ILE A CA 1
ATOM 521 C C . ILE A 1 71 ? 3.329 -5.937 -9.032 1.00 97.31 71 ILE A C 1
ATOM 523 O O . ILE A 1 71 ? 2.643 -5.415 -8.155 1.00 97.31 71 ILE A O 1
ATOM 527 N N . TYR A 1 72 ? 2.763 -6.564 -10.069 1.00 97.06 72 TYR A N 1
ATOM 528 C CA . TYR A 1 72 ? 1.313 -6.724 -10.206 1.00 97.06 72 TYR A CA 1
ATOM 529 C C . TYR A 1 72 ? 0.715 -7.537 -9.056 1.00 97.06 72 TYR A C 1
ATOM 531 O O . TYR A 1 72 ? -0.281 -7.118 -8.468 1.00 97.06 72 TYR A O 1
ATOM 539 N N . SER A 1 73 ? 1.353 -8.645 -8.671 1.00 97.12 73 SER A N 1
ATOM 540 C CA . SER A 1 73 ? 0.911 -9.439 -7.522 1.00 97.12 73 SER A CA 1
ATOM 541 C C . SER A 1 73 ? 0.955 -8.646 -6.209 1.00 97.12 73 SER A C 1
ATOM 543 O O . SER A 1 73 ? 0.063 -8.805 -5.375 1.00 97.12 73 SER A O 1
ATOM 545 N N . GLU A 1 74 ? 1.968 -7.805 -5.997 1.00 95.12 74 GLU A N 1
ATOM 546 C CA . GLU A 1 74 ? 2.077 -6.943 -4.809 1.00 95.12 74 GLU A CA 1
ATOM 547 C C . GLU A 1 74 ? 0.988 -5.859 -4.781 1.00 95.12 74 GLU A C 1
ATOM 549 O O . GLU A 1 74 ? 0.381 -5.608 -3.733 1.00 95.12 74 GLU A O 1
ATOM 554 N N . ILE A 1 75 ? 0.680 -5.257 -5.935 1.00 97.62 75 ILE A N 1
ATOM 555 C CA . ILE A 1 75 ? -0.438 -4.317 -6.082 1.00 97.62 75 ILE A CA 1
ATOM 556 C C . ILE A 1 75 ? -1.762 -5.011 -5.737 1.00 97.62 75 ILE A C 1
ATOM 558 O O . ILE A 1 75 ? -2.538 -4.480 -4.941 1.00 97.62 75 ILE A O 1
ATOM 562 N N . ASP A 1 76 ? -2.013 -6.207 -6.273 1.00 97.62 76 ASP A N 1
ATOM 563 C CA . ASP A 1 76 ? -3.246 -6.958 -6.011 1.00 97.62 76 ASP A CA 1
ATOM 564 C C . ASP A 1 76 ? -3.399 -7.333 -4.532 1.00 97.62 76 ASP A C 1
ATOM 566 O O . ASP A 1 76 ? -4.500 -7.270 -3.978 1.00 97.62 76 ASP A O 1
ATOM 570 N N . GLN A 1 77 ? -2.304 -7.713 -3.871 1.00 97.44 77 GLN A N 1
ATOM 571 C CA . GLN A 1 77 ? -2.302 -7.980 -2.432 1.00 97.44 77 GLN A CA 1
ATOM 572 C C . GLN A 1 77 ? -2.620 -6.716 -1.631 1.00 97.44 77 GLN A C 1
ATOM 574 O O . GLN A 1 77 ? -3.478 -6.754 -0.748 1.00 97.44 77 GLN A O 1
ATOM 579 N N . SER A 1 78 ? -2.003 -5.590 -1.990 1.00 97.38 78 SER A N 1
ATOM 580 C CA . SER A 1 78 ? -2.228 -4.299 -1.334 1.00 97.38 78 SER A CA 1
ATOM 581 C C . SER A 1 78 ? -3.679 -3.833 -1.487 1.00 97.38 78 SER A C 1
ATOM 583 O O . SER A 1 78 ? -4.284 -3.351 -0.531 1.00 97.38 78 SER A O 1
ATOM 585 N N . ILE A 1 79 ? -4.284 -4.032 -2.664 1.00 97.69 79 ILE A N 1
ATOM 586 C CA . ILE A 1 79 ? -5.700 -3.724 -2.914 1.00 97.69 79 ILE A CA 1
ATOM 587 C C . ILE A 1 79 ? -6.610 -4.582 -2.027 1.00 97.69 79 ILE A C 1
ATOM 589 O O . ILE A 1 79 ? -7.498 -4.038 -1.368 1.00 97.69 79 ILE A O 1
ATOM 593 N N . LYS A 1 80 ? -6.373 -5.897 -1.951 1.00 97.75 80 LYS A N 1
ATOM 594 C CA . LYS A 1 80 ? -7.152 -6.803 -1.085 1.00 97.75 80 LYS A CA 1
ATOM 595 C C . LYS A 1 80 ? -7.031 -6.432 0.394 1.00 97.75 80 LYS A C 1
ATOM 597 O O . LYS A 1 80 ? -8.014 -6.491 1.137 1.00 97.75 80 LYS A O 1
ATOM 602 N N . GLU A 1 81 ? -5.841 -6.025 0.828 1.00 96.56 81 GLU A N 1
ATOM 603 C CA . GLU A 1 81 ? -5.624 -5.554 2.194 1.00 96.56 81 GLU A CA 1
ATOM 604 C C . GLU A 1 81 ? -6.379 -4.243 2.455 1.00 96.56 81 GLU A C 1
ATOM 606 O O . GLU A 1 81 ? -7.060 -4.126 3.472 1.00 96.56 81 GLU A O 1
ATOM 611 N N . ILE A 1 82 ? -6.367 -3.292 1.514 1.00 97.31 82 ILE A N 1
ATOM 612 C CA . ILE A 1 82 ? -7.167 -2.061 1.609 1.00 97.31 82 ILE A CA 1
ATOM 613 C C . ILE A 1 82 ? -8.663 -2.378 1.737 1.00 97.31 82 ILE A C 1
ATOM 615 O O . ILE A 1 82 ? -9.347 -1.750 2.548 1.00 97.31 82 ILE A O 1
ATOM 619 N N . GLU A 1 83 ? -9.194 -3.321 0.957 1.00 96.69 83 GLU A N 1
ATOM 620 C CA . GLU A 1 83 ? -10.601 -3.730 1.062 1.00 96.69 83 GLU A CA 1
ATOM 621 C C . GLU A 1 83 ? -10.919 -4.324 2.437 1.00 96.69 83 GLU A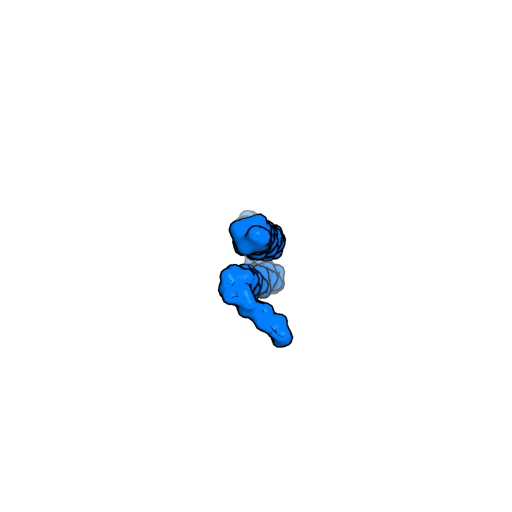 C 1
ATOM 623 O O . GLU A 1 83 ? -11.912 -3.938 3.056 1.00 96.69 83 GLU A O 1
ATOM 628 N N . THR A 1 84 ? -10.032 -5.172 2.960 1.00 96.00 84 THR A N 1
ATOM 629 C CA . THR A 1 84 ? -10.159 -5.743 4.309 1.00 96.00 84 THR A CA 1
ATOM 630 C C . THR A 1 84 ? -10.163 -4.644 5.376 1.00 96.00 84 THR A C 1
ATOM 632 O O . THR A 1 84 ? -11.078 -4.565 6.191 1.00 96.00 84 THR A O 1
ATOM 635 N N . LEU A 1 85 ? -9.216 -3.702 5.310 1.00 95.00 85 LEU A N 1
ATOM 636 C CA . LEU A 1 85 ? -9.133 -2.575 6.244 1.00 95.00 85 LEU A CA 1
ATOM 637 C C . LEU A 1 85 ? -10.352 -1.641 6.155 1.00 95.00 85 LEU A C 1
ATOM 639 O O . LEU A 1 85 ? -10.759 -1.044 7.154 1.00 95.00 85 LEU A O 1
ATOM 643 N N . LYS A 1 86 ? -10.956 -1.491 4.969 1.00 94.38 86 LYS A N 1
ATOM 644 C CA . LYS A 1 86 ? -12.203 -0.728 4.794 1.00 94.38 86 LYS A CA 1
ATOM 645 C C . LYS A 1 86 ? -13.379 -1.416 5.486 1.00 94.38 86 LYS A C 1
ATOM 647 O O . LYS A 1 86 ? -14.189 -0.713 6.094 1.00 94.38 86 LYS A O 1
ATOM 652 N N . VAL A 1 87 ? -13.452 -2.745 5.429 1.00 94.75 87 VAL A N 1
ATOM 653 C CA . VAL A 1 87 ? -14.437 -3.536 6.184 1.00 94.75 87 VAL A CA 1
ATOM 654 C C . VAL A 1 87 ? -14.200 -3.386 7.689 1.00 94.75 87 VAL A C 1
ATOM 656 O O . VAL A 1 87 ? -15.140 -3.069 8.415 1.00 94.75 87 VAL A O 1
ATOM 659 N N . ASP A 1 88 ? -12.952 -3.463 8.158 1.00 91.19 88 ASP A N 1
ATOM 660 C CA . ASP A 1 88 ? -12.618 -3.258 9.576 1.00 91.19 88 ASP A CA 1
ATOM 661 C C . ASP A 1 88 ? -13.053 -1.875 10.082 1.00 91.19 88 ASP A C 1
ATOM 663 O O . ASP A 1 88 ? -13.637 -1.752 11.158 1.00 91.19 88 ASP A O 1
ATOM 667 N N . ILE A 1 89 ? -12.855 -0.817 9.285 1.00 91.75 89 ILE A N 1
ATOM 668 C CA . ILE A 1 89 ? -13.348 0.530 9.618 1.00 91.75 89 ILE A CA 1
ATOM 669 C C . ILE A 1 89 ? -14.876 0.549 9.752 1.00 91.75 89 ILE A C 1
ATOM 671 O O . ILE A 1 89 ? -15.397 1.259 10.615 1.00 91.75 89 ILE A O 1
ATOM 675 N N . GLN A 1 90 ? -15.607 -0.171 8.895 1.00 89.38 90 GLN A N 1
ATOM 676 C CA . GLN A 1 90 ? -17.065 -0.264 9.006 1.00 89.38 90 GLN A CA 1
ATOM 677 C C . GLN A 1 90 ? -17.479 -1.004 10.279 1.00 89.38 90 GLN A C 1
ATOM 679 O O . GLN A 1 90 ? -18.388 -0.542 10.963 1.00 89.38 90 GLN A O 1
ATOM 684 N N . ASN A 1 91 ? -16.777 -2.075 10.646 1.00 87.31 91 ASN A N 1
ATOM 685 C CA . ASN A 1 91 ? -17.055 -2.843 11.861 1.00 87.31 91 ASN A CA 1
ATOM 686 C C . ASN A 1 91 ? -16.809 -2.015 13.130 1.00 87.31 91 ASN A C 1
ATOM 688 O O . ASN A 1 91 ? -17.678 -1.958 14.002 1.00 87.31 91 ASN A O 1
ATOM 692 N N . VAL A 1 92 ? -15.689 -1.281 13.182 1.00 87.00 92 VAL A N 1
ATOM 693 C CA . VAL A 1 92 ? -15.364 -0.361 14.287 1.00 87.00 92 VAL A CA 1
ATOM 694 C C . VAL A 1 92 ? -16.434 0.729 14.430 1.00 87.00 92 VAL A C 1
ATOM 696 O O . VAL A 1 92 ? -16.884 1.005 15.539 1.00 87.00 92 VAL A O 1
ATOM 699 N N . LYS A 1 93 ? -16.906 1.308 13.317 1.00 82.00 93 LYS A N 1
ATOM 700 C CA . LYS A 1 93 ? -17.955 2.348 13.326 1.00 82.00 93 LYS A CA 1
ATOM 701 C C . LYS A 1 93 ? -19.345 1.831 13.693 1.00 82.00 93 LYS A C 1
ATOM 703 O O . LYS A 1 93 ? -20.130 2.558 14.297 1.00 82.00 93 LYS A O 1
ATOM 708 N N . SER A 1 94 ? -19.671 0.605 13.295 1.00 79.12 94 SER A N 1
ATOM 709 C CA . SER A 1 94 ? -20.953 -0.038 13.601 1.00 79.12 94 SER A CA 1
ATOM 710 C C . SER A 1 94 ? -21.005 -0.606 15.023 1.00 79.12 94 SER A C 1
ATOM 712 O O . SER A 1 94 ? -22.059 -1.068 15.454 1.00 79.12 94 SER A O 1
ATOM 714 N N . GLY A 1 95 ? -19.885 -0.587 15.760 1.00 66.81 95 GLY A N 1
ATOM 715 C CA . GLY A 1 95 ? -19.774 -1.202 17.084 1.00 66.81 95 GLY A CA 1
ATOM 716 C C . GLY A 1 95 ? -19.887 -2.730 17.052 1.00 66.81 95 GLY A C 1
ATOM 717 O O . GLY A 1 95 ? -20.155 -3.345 18.083 1.00 66.81 95 GLY A O 1
ATOM 718 N N . THR A 1 96 ? -19.717 -3.350 15.881 1.00 53.56 96 THR A N 1
ATOM 719 C CA . THR A 1 96 ? -19.720 -4.805 15.728 1.00 53.56 96 THR A CA 1
ATOM 720 C C . THR A 1 96 ? -18.335 -5.312 16.102 1.00 53.56 96 THR A C 1
ATOM 722 O O . THR A 1 96 ? -17.411 -5.300 15.291 1.00 53.56 96 THR A O 1
ATOM 725 N N . VAL A 1 97 ? -18.185 -5.707 17.366 1.00 45.75 97 VAL A N 1
ATOM 726 C CA . VAL A 1 97 ? -17.044 -6.505 17.815 1.00 45.75 97 VAL A CA 1
ATOM 727 C C . VAL A 1 97 ? -17.153 -7.842 17.089 1.00 45.75 97 VAL A C 1
ATOM 729 O O . VAL A 1 97 ? -18.130 -8.564 17.279 1.00 45.75 97 VAL A O 1
ATOM 732 N N . ILE A 1 98 ? -16.204 -8.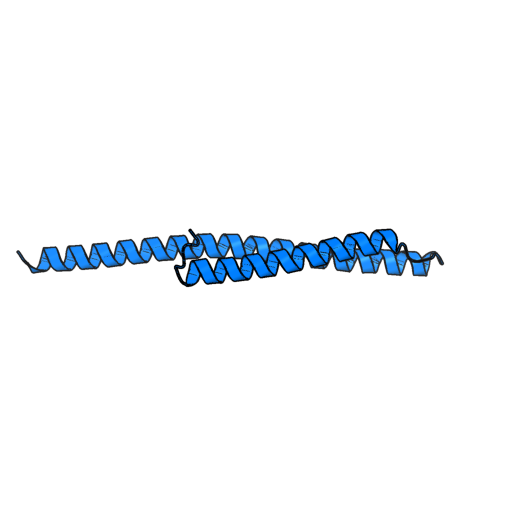136 16.204 1.00 49.09 98 ILE A N 1
ATOM 733 C CA . ILE A 1 98 ? -16.033 -9.497 15.703 1.00 49.09 98 ILE A CA 1
ATOM 734 C C . ILE A 1 98 ? -15.406 -10.266 16.873 1.00 49.09 98 ILE A C 1
ATOM 736 O O . ILE A 1 98 ? -14.263 -9.982 17.237 1.00 49.09 98 ILE A O 1
ATOM 740 N N . GLU A 1 99 ? -16.200 -11.118 17.528 1.00 35.94 99 GLU A N 1
ATOM 741 C CA . GLU A 1 99 ? -15.702 -12.173 18.428 1.00 35.94 99 GLU A CA 1
ATOM 742 C C . GLU A 1 99 ? -14.891 -13.218 17.655 1.00 35.94 99 GLU A C 1
ATOM 744 O O . GLU A 1 99 ? -15.279 -13.540 16.505 1.00 35.94 99 GLU A O 1
#

pLDDT: mean 85.81, std 15.53, range [35.94, 98.25]

Solvent-accessible surface area (backbone atoms only — not comparable to full-atom values): 5410 Å² total; per-residue (Å²): 130,63,66,68,52,55,49,48,52,52,51,49,51,49,51,52,52,52,51,53,52,52,51,46,51,52,54,45,48,54,47,51,51,52,40,52,54,41,53,50,48,42,50,53,49,51,49,49,49,52,50,50,52,50,49,20,61,76,72,73,48,77,68,64,57,77,60,48,53,52,49,50,52,51,39,53,50,42,52,53,48,41,54,52,46,52,50,50,44,51,29,61,72,69,68,53,76,83,127

Nearest PDB structures (foldseek):
  6zw6-assembly1_A  TM=5.679E-01  e=2.162E+00  Nostoc punctiforme
  6zw7-assembly1_A  TM=4.443E-01  e=2.031E+00  Nostoc punctiforme
  8glv-assembly1_Eb  TM=4.871E-01  e=5.881E+00  Chlamydomonas reinhardtii
  7o3x-assembly1_E  TM=3.291E-01  e=8.559E+00  Synechocystis sp. PCC 6803 substr. Kazusa

Secondary structure (DSSP, 8-state):
--HHHHHHHHHHHHHHHHHHHHHHHHHHHHHHHHHHHHHHHHHHHHHHHHHHHHHHHHHTPPP-HHHHHHHHHHHHHHHHHHHHHHHHHHHHHHT----

Sequence (99 aa):
MGIFKSVGEKAKGAASAAASKSQEMVEVGKLKKKISNLEDLIGDSKMKIGELTYAAHVEGQELPISEMDKIYSEIDQSIKEIETLKVDIQNVKSGTVIE

Mean predicted aligned error: 8.62 Å